Protein AF-A0A1A8S6G8-F1 (afdb_monomer)

Solvent-accessible surface area (backbone atoms only — not comparable to full-atom values): 4239 Å² total; per-residue (Å²): 106,67,72,58,43,61,73,39,92,55,23,83,66,45,51,62,56,50,54,50,30,49,77,70,65,41,62,78,39,67,45,54,51,32,38,54,54,14,49,51,30,44,76,72,66,38,53,74,61,12,51,57,35,37,54,52,25,65,71,64,63,70,100,44,70,72,66,57,50,59,65,76,75,108

Radius of gyratio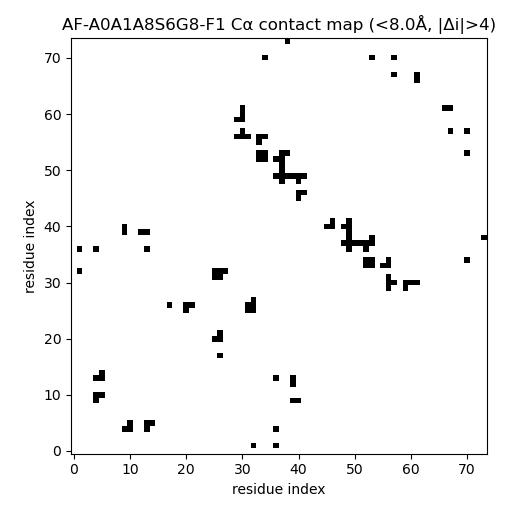n: 11.54 Å; Cα contacts (8 Å, |Δi|>4): 62; chains: 1; bounding box: 22×29×25 Å

Mean predicted aligned error: 5.66 Å

Foldseek 3Di:
DVVVCCVDPLVVVVVVVLVVCVVVVNNPPPLVVLLVSLVSCVVVVVPVVSVVSLVVSVVSDDPDPVSNVVSVVD

Secondary structure (DSSP, 8-state):
-HHHHHTSTTHHHHHHHHHHHHHTT-TT-HHHHHHHHHHHHHHTT-HHHHHHHHHHHHHH--S-HHHHHHHHT-

Sequence (74 aa):
MVEAAMKSPLRDTLEATYRQLQKMKLDKSPFVVVSIIGQELLTHSYYGASVVVLEAGLKIGTCSLKLRGSVFSA

Nearest PDB structures (foldseek):
  8ro0-assembly1_J  TM=5.203E-01  e=2.863E+00  Caenorhabditis elegans
  2xev-assembly1_A  TM=5.840E-01  e=7.538E+00  Xanthomonas campestris
  4aez-assembly1_C  TM=5.333E-01  e=7.538E+00  Schizosaccharomyces pombe

Organism: NCBI:txid451742

pLDDT: mean 84.08, std 12.98, range [49.56, 94.12]

Structure (mmCIF, N/CA/C/O backbone):
data_AF-A0A1A8S6G8-F1
#
_entry.id   AF-A0A1A8S6G8-F1
#
loop_
_atom_site.group_PDB
_atom_site.id
_atom_site.type_symbol
_atom_site.label_atom_id
_atom_site.label_alt_id
_atom_site.label_comp_id
_atom_site.label_asym_id
_atom_site.label_entity_id
_atom_site.label_seq_id
_atom_site.pdbx_PDB_ins_code
_atom_site.Cartn_x
_atom_site.Cartn_y
_atom_site.Cartn_z
_atom_site.occupancy
_atom_site.B_iso_or_equiv
_atom_site.auth_seq_id
_atom_site.auth_comp_id
_atom_site.auth_asym_id
_atom_site.auth_atom_id
_atom_site.pdbx_PDB_model_num
ATOM 1 N N . MET A 1 1 ? -8.963 1.068 -5.379 1.00 79.88 1 MET A N 1
ATOM 2 C CA . MET A 1 1 ? -7.506 0.995 -5.124 1.00 79.88 1 MET A CA 1
ATOM 3 C C . MET A 1 1 ? -7.145 -0.186 -4.229 1.00 79.88 1 MET A C 1
ATOM 5 O O . MET A 1 1 ? -6.454 -1.063 -4.716 1.00 79.88 1 MET A O 1
ATOM 9 N N . VAL A 1 2 ? -7.665 -0.286 -2.996 1.00 87.62 2 VAL A N 1
ATOM 10 C CA . VAL A 1 2 ? -7.439 -1.472 -2.134 1.00 87.62 2 VAL A CA 1
ATOM 11 C C . VAL A 1 2 ? -7.862 -2.763 -2.817 1.00 87.62 2 VAL A C 1
ATOM 13 O O . VAL A 1 2 ? -7.078 -3.693 -2.881 1.00 87.62 2 VAL A O 1
ATOM 16 N N . GLU A 1 3 ? -9.064 -2.808 -3.393 1.00 88.12 3 GLU A N 1
ATOM 17 C CA . GLU A 1 3 ? -9.545 -4.020 -4.065 1.00 88.12 3 GLU A CA 1
ATOM 18 C C . GLU A 1 3 ? -8.638 -4.452 -5.230 1.00 88.12 3 GLU A C 1
ATOM 20 O O . GLU A 1 3 ? -8.395 -5.638 -5.420 1.00 88.12 3 GLU A O 1
ATOM 25 N N . ALA A 1 4 ? -8.083 -3.488 -5.972 1.00 89.00 4 ALA A N 1
ATOM 26 C CA . ALA A 1 4 ? -7.130 -3.764 -7.043 1.00 89.00 4 ALA A CA 1
ATOM 27 C C . ALA A 1 4 ? -5.797 -4.288 -6.487 1.00 89.00 4 ALA A C 1
ATOM 29 O O . ALA A 1 4 ? -5.256 -5.252 -7.015 1.00 89.00 4 ALA A O 1
ATOM 30 N N . ALA A 1 5 ? -5.303 -3.705 -5.391 1.00 88.56 5 ALA A N 1
ATOM 31 C CA . ALA A 1 5 ? -4.087 -4.160 -4.724 1.00 88.56 5 ALA A CA 1
ATOM 32 C C . ALA A 1 5 ? -4.252 -5.558 -4.087 1.00 88.56 5 ALA A C 1
ATOM 34 O O . ALA A 1 5 ? -3.336 -6.366 -4.128 1.00 88.56 5 ALA A O 1
ATOM 35 N N . MET A 1 6 ? -5.447 -5.891 -3.588 1.00 90.12 6 MET A N 1
ATOM 36 C CA . MET A 1 6 ? -5.782 -7.225 -3.064 1.00 90.12 6 MET A CA 1
ATOM 37 C C . MET A 1 6 ? -5.944 -8.292 -4.154 1.00 90.12 6 MET A C 1
ATOM 39 O O . MET A 1 6 ? -5.964 -9.481 -3.850 1.00 90.12 6 MET A O 1
ATOM 43 N N . LYS A 1 7 ? -6.085 -7.887 -5.418 1.00 92.69 7 LYS A N 1
ATOM 44 C CA . LYS A 1 7 ? -6.136 -8.783 -6.584 1.00 92.69 7 LYS A CA 1
ATOM 45 C C . LYS A 1 7 ? -4.798 -8.846 -7.329 1.00 92.69 7 LYS A C 1
ATOM 47 O O . LYS A 1 7 ? -4.704 -9.552 -8.329 1.00 92.69 7 LYS A O 1
ATOM 52 N N . SER A 1 8 ? -3.788 -8.104 -6.877 1.00 90.88 8 SER A N 1
ATOM 53 C CA . SER A 1 8 ? -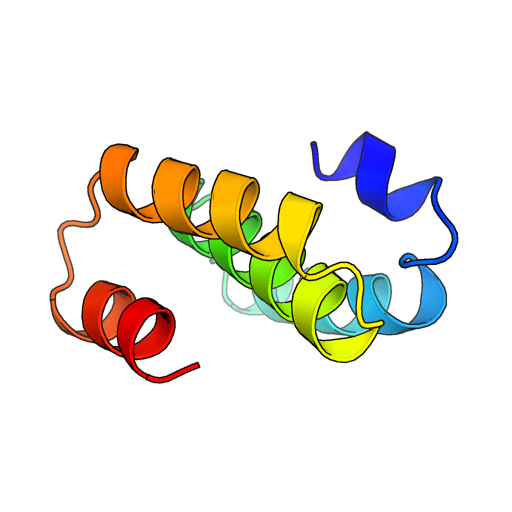2.465 -8.062 -7.495 1.00 90.88 8 SER A CA 1
ATOM 54 C C . SER A 1 8 ? -1.468 -8.951 -6.736 1.00 90.88 8 SER A C 1
ATOM 56 O O . SER A 1 8 ? -1.771 -9.416 -5.634 1.00 90.88 8 SER A O 1
ATOM 58 N N . PRO A 1 9 ? -0.251 -9.150 -7.274 1.00 89.62 9 PRO A N 1
ATOM 59 C CA . PRO A 1 9 ? 0.828 -9.848 -6.570 1.00 89.62 9 PRO A CA 1
ATOM 60 C C . PRO A 1 9 ? 1.236 -9.214 -5.228 1.00 89.62 9 PRO A C 1
ATOM 62 O O . PRO A 1 9 ? 1.927 -9.848 -4.444 1.00 89.62 9 PRO A O 1
ATOM 65 N N . LEU A 1 10 ? 0.802 -7.980 -4.935 1.00 89.19 10 LEU A N 1
ATOM 66 C CA . LEU A 1 10 ? 1.065 -7.317 -3.652 1.00 89.19 10 LEU A CA 1
ATOM 67 C C . LEU A 1 10 ? 0.226 -7.892 -2.504 1.00 89.19 10 LEU A C 1
ATOM 69 O O . LEU A 1 10 ? 0.497 -7.591 -1.345 1.00 89.19 10 LEU A O 1
ATOM 73 N N . ARG A 1 11 ? -0.818 -8.679 -2.800 1.00 92.06 11 ARG A N 1
ATOM 74 C CA . ARG A 1 11 ? -1.758 -9.190 -1.795 1.00 92.06 11 ARG A CA 1
ATOM 75 C C . ARG A 1 11 ? -1.050 -9.897 -0.639 1.00 92.06 11 ARG A C 1
ATOM 77 O O . ARG A 1 11 ? -1.428 -9.668 0.508 1.00 92.06 11 ARG A O 1
ATOM 84 N N . ASP A 1 12 ? -0.057 -10.736 -0.930 1.00 87.25 12 ASP A N 1
ATOM 85 C CA . ASP A 1 12 ? 0.566 -11.615 0.068 1.00 87.25 12 ASP A CA 1
ATOM 86 C C . ASP A 1 12 ? 1.205 -10.836 1.225 1.00 87.25 12 ASP A C 1
ATOM 88 O O . ASP A 1 12 ? 1.137 -11.257 2.380 1.00 87.25 12 ASP A O 1
ATOM 92 N N . THR A 1 13 ? 1.763 -9.662 0.938 1.00 87.12 13 THR A N 1
ATOM 93 C CA . THR A 1 13 ? 2.368 -8.773 1.936 1.00 87.12 13 THR A CA 1
ATOM 94 C C . THR A 1 13 ? 1.383 -7.708 2.430 1.00 87.12 13 THR A C 1
ATOM 96 O O . THR A 1 13 ? 1.320 -7.412 3.627 1.00 87.12 13 THR A O 1
ATOM 99 N N . LEU A 1 14 ? 0.527 -7.193 1.542 1.00 90.31 14 LEU A N 1
ATOM 100 C CA . LEU A 1 14 ? -0.432 -6.135 1.853 1.00 90.31 14 LEU A CA 1
ATOM 101 C C . LEU A 1 14 ? -1.572 -6.595 2.773 1.00 90.31 14 LEU A C 1
ATOM 103 O O . LEU A 1 14 ? -2.057 -5.806 3.590 1.00 90.31 14 LEU A O 1
ATOM 107 N N . GLU A 1 15 ? -2.034 -7.845 2.654 1.00 93.19 15 GLU A N 1
ATOM 108 C CA . GLU A 1 15 ? -3.219 -8.328 3.375 1.00 93.19 15 GLU A CA 1
ATOM 109 C C . GLU A 1 15 ? -3.019 -8.266 4.898 1.00 93.19 15 GLU A C 1
ATOM 111 O O . GLU A 1 15 ? -3.909 -7.816 5.628 1.00 93.19 15 GLU A O 1
ATOM 116 N N . ALA A 1 16 ? -1.833 -8.646 5.383 1.00 90.88 16 ALA A N 1
ATOM 117 C CA . ALA A 1 16 ? -1.495 -8.596 6.803 1.00 90.88 16 ALA A CA 1
ATOM 118 C C . ALA A 1 16 ? -1.510 -7.155 7.339 1.00 90.88 16 ALA A C 1
ATOM 120 O O . ALA A 1 16 ? -2.156 -6.875 8.356 1.00 90.88 16 ALA A O 1
ATOM 121 N N . THR A 1 17 ? -0.868 -6.234 6.618 1.00 90.69 17 THR A N 1
ATOM 122 C CA . THR A 1 17 ? -0.815 -4.807 6.961 1.00 90.69 17 THR A CA 1
ATOM 123 C C . THR A 1 17 ? -2.211 -4.186 6.944 1.00 90.69 17 THR A C 1
ATOM 125 O O . THR A 1 17 ? -2.610 -3.512 7.895 1.00 90.69 17 THR A O 1
ATOM 128 N N . TYR A 1 18 ? -3.018 -4.474 5.920 1.00 91.62 18 TYR A N 1
ATOM 129 C CA . TYR A 1 18 ? -4.378 -3.946 5.814 1.00 91.62 18 TYR A CA 1
ATOM 130 C C . TYR A 1 18 ? -5.287 -4.439 6.949 1.00 91.62 18 TYR A C 1
ATOM 132 O O . TYR A 1 18 ? -6.022 -3.645 7.541 1.00 91.62 18 TYR A O 1
ATOM 140 N N . ARG A 1 19 ? -5.195 -5.720 7.333 1.00 93.62 19 ARG A N 1
ATOM 141 C CA . ARG A 1 19 ? -5.924 -6.252 8.499 1.00 93.62 19 ARG A CA 1
ATOM 142 C C . ARG A 1 19 ? -5.514 -5.560 9.801 1.00 93.62 19 ARG A C 1
ATOM 144 O O . ARG A 1 19 ? -6.366 -5.322 10.658 1.00 93.62 19 ARG A O 1
ATOM 151 N N . GLN A 1 20 ? -4.233 -5.229 9.976 1.00 90.38 20 GLN A N 1
ATOM 152 C CA . GLN A 1 20 ? -3.784 -4.456 11.139 1.00 90.38 20 GLN A CA 1
ATOM 153 C C . GLN A 1 20 ? -4.371 -3.039 11.137 1.00 90.38 20 GLN A C 1
ATOM 155 O O . GLN A 1 20 ? -4.891 -2.599 12.164 1.00 90.38 20 GLN A O 1
ATOM 160 N N . LEU A 1 21 ? -4.396 -2.362 9.984 1.00 90.75 21 LEU A N 1
ATOM 161 C CA . LEU A 1 21 ? -5.037 -1.050 9.860 1.00 90.75 21 LEU A CA 1
ATOM 162 C C . LEU A 1 21 ? -6.523 -1.086 10.229 1.00 90.75 21 LEU A C 1
ATOM 164 O O . LEU A 1 21 ? -6.996 -0.175 10.908 1.00 90.75 21 LEU A O 1
ATOM 168 N N . GLN A 1 22 ? -7.249 -2.136 9.833 1.00 93.38 22 GLN A N 1
ATOM 169 C CA . GLN A 1 22 ? -8.659 -2.314 10.199 1.00 93.38 22 GLN A CA 1
ATOM 170 C C . GLN A 1 22 ? -8.845 -2.424 11.718 1.00 93.38 22 GLN A C 1
ATOM 172 O O . GLN A 1 22 ? -9.727 -1.776 12.280 1.00 93.38 22 GLN A O 1
ATOM 177 N N . LYS A 1 23 ? -7.977 -3.175 12.412 1.00 94.12 23 LYS A N 1
ATOM 178 C CA . LYS A 1 23 ? -8.002 -3.269 13.886 1.00 94.12 23 LYS A CA 1
ATOM 179 C C . LYS A 1 23 ? -7.757 -1.914 14.555 1.00 94.12 23 LYS A C 1
ATOM 181 O O . LYS A 1 23 ? -8.357 -1.622 15.585 1.00 94.12 23 LYS A O 1
ATOM 186 N N . MET A 1 24 ? -6.914 -1.080 13.950 1.00 92.19 24 MET A N 1
ATOM 187 C CA . MET A 1 24 ? -6.612 0.277 14.418 1.00 92.19 24 MET A CA 1
ATOM 188 C C . MET A 1 24 ? -7.619 1.333 13.933 1.00 92.19 24 MET A C 1
ATOM 190 O O . MET A 1 24 ? -7.468 2.506 14.268 1.00 92.19 24 MET A O 1
ATOM 194 N N . LYS A 1 25 ? -8.637 0.942 13.150 1.00 89.25 25 LYS A N 1
ATOM 195 C CA . LYS A 1 25 ? -9.612 1.836 12.497 1.00 89.25 25 LYS A CA 1
ATOM 196 C C . LYS A 1 25 ? -8.975 2.893 11.585 1.00 89.25 25 LYS A C 1
ATOM 198 O O . LYS A 1 25 ? -9.530 3.972 11.382 1.00 89.25 25 LYS A O 1
ATOM 203 N N . LEU A 1 26 ? -7.806 2.587 11.027 1.00 87.81 26 LEU A N 1
ATOM 204 C CA . LEU A 1 26 ? -7.091 3.453 10.089 1.00 87.81 26 LEU A CA 1
ATOM 205 C C . LEU A 1 26 ? -7.408 3.125 8.622 1.00 87.81 26 LEU A C 1
ATOM 207 O O . LEU A 1 26 ? -7.080 3.917 7.742 1.00 87.81 26 LEU A O 1
ATOM 211 N N . ASP A 1 27 ? -8.099 2.012 8.351 1.00 88.94 27 ASP A N 1
ATOM 212 C CA . ASP A 1 27 ? -8.517 1.576 7.007 1.00 88.94 27 ASP A CA 1
ATOM 213 C C . ASP A 1 27 ? -9.495 2.541 6.317 1.00 88.94 27 ASP A C 1
ATOM 215 O O . ASP A 1 27 ? -9.677 2.477 5.102 1.00 88.94 2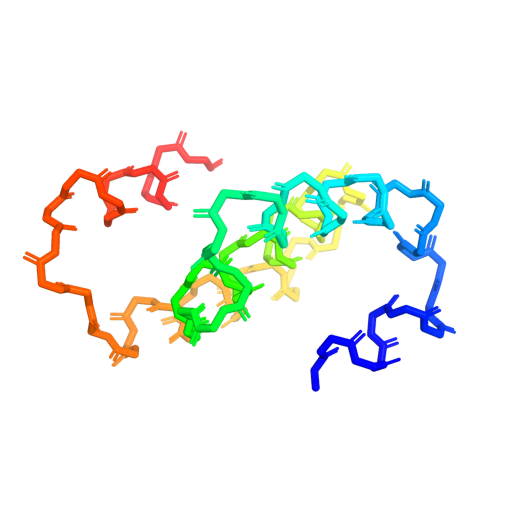7 ASP A O 1
ATOM 219 N N . LYS A 1 28 ? -10.133 3.432 7.085 1.00 89.50 28 LYS A N 1
ATOM 220 C CA . LYS A 1 28 ? -11.034 4.472 6.567 1.00 89.50 28 LYS A CA 1
ATOM 221 C C . LYS A 1 28 ? -10.317 5.748 6.158 1.00 89.50 28 LYS A C 1
ATOM 223 O O . LYS A 1 28 ? -10.916 6.557 5.460 1.00 89.50 28 LYS A O 1
ATOM 228 N N . SER A 1 29 ? -9.067 5.939 6.580 1.00 89.62 29 SER A N 1
ATOM 229 C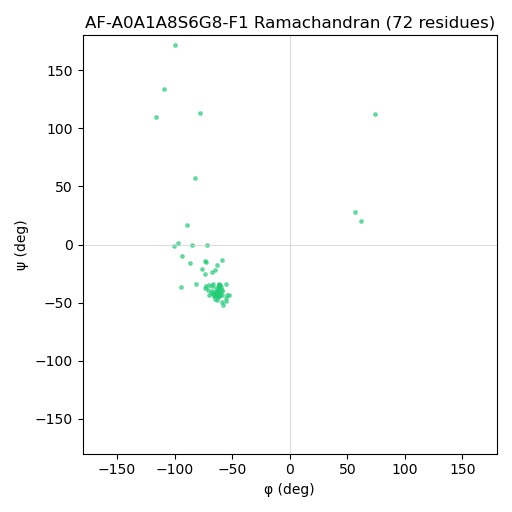 CA . SER A 1 29 ? -8.279 7.106 6.194 1.00 89.62 29 SER A CA 1
ATOM 230 C C . SER A 1 29 ? -7.741 6.911 4.776 1.00 89.62 29 SER A C 1
ATOM 232 O O . SER A 1 29 ? -6.870 6.057 4.576 1.00 89.62 29 SER A O 1
ATOM 234 N N . PRO A 1 30 ? -8.191 7.703 3.782 1.00 88.75 30 PRO A N 1
ATOM 235 C CA . PRO A 1 30 ? -7.711 7.556 2.412 1.00 88.75 30 PRO A CA 1
ATOM 236 C C . PRO A 1 30 ? -6.204 7.811 2.319 1.00 88.75 30 PRO A C 1
ATOM 238 O O . PRO A 1 30 ? -5.513 7.111 1.587 1.00 88.75 30 PRO A O 1
ATOM 241 N N . PHE A 1 31 ? -5.681 8.742 3.129 1.00 89.06 31 PHE A N 1
ATOM 242 C CA . PHE A 1 31 ? -4.246 8.999 3.236 1.00 89.06 31 PHE A CA 1
ATOM 243 C C . PHE A 1 31 ? -3.474 7.749 3.669 1.00 89.06 31 PHE A C 1
ATOM 245 O O . PHE A 1 31 ? -2.485 7.391 3.034 1.00 89.06 31 PHE A O 1
ATOM 252 N N . VAL A 1 32 ? -3.923 7.073 4.734 1.00 89.44 32 VAL A N 1
ATOM 253 C CA . VAL A 1 32 ? -3.226 5.889 5.262 1.00 89.44 32 VAL A CA 1
ATOM 254 C C . VAL A 1 32 ? -3.252 4.765 4.234 1.00 89.44 32 VAL A C 1
ATOM 256 O O . VAL A 1 32 ? -2.217 4.184 3.932 1.00 89.44 32 VAL A O 1
ATOM 259 N N . VAL A 1 33 ? -4.417 4.500 3.650 1.00 91.12 33 VAL A N 1
ATOM 260 C CA . VAL A 1 33 ? -4.588 3.441 2.653 1.00 91.12 33 VAL A CA 1
ATOM 261 C C . VAL A 1 33 ? -3.714 3.670 1.414 1.00 91.12 33 VAL A C 1
ATOM 263 O O . VAL A 1 33 ? -3.082 2.735 0.928 1.00 91.12 33 VAL A O 1
ATOM 266 N N . VAL A 1 34 ? -3.655 4.906 0.912 1.00 91.75 34 VAL A N 1
ATOM 267 C CA . VAL A 1 34 ? -2.790 5.278 -0.217 1.00 91.75 34 VAL A CA 1
ATOM 268 C C . VAL A 1 34 ? -1.316 5.157 0.149 1.00 91.75 34 VAL A C 1
ATOM 270 O O . VAL A 1 34 ? -0.548 4.586 -0.621 1.00 91.75 34 VAL A O 1
ATOM 273 N N . SER A 1 35 ? -0.936 5.615 1.342 1.00 91.00 35 SER A N 1
ATOM 274 C CA . SER A 1 35 ? 0.452 5.563 1.808 1.00 91.00 35 SER A CA 1
ATOM 275 C C . SER A 1 35 ? 0.966 4.131 1.915 1.00 91.00 35 SER A C 1
ATOM 277 O O . SER A 1 35 ? 2.056 3.857 1.424 1.00 91.00 35 SER A O 1
ATOM 279 N N . ILE A 1 36 ? 0.180 3.200 2.475 1.00 92.25 36 ILE A N 1
ATOM 280 C CA . ILE A 1 36 ? 0.641 1.809 2.587 1.00 92.25 36 ILE A CA 1
ATOM 281 C C . ILE A 1 36 ? 0.780 1.131 1.225 1.00 92.25 36 ILE A C 1
ATOM 283 O O . ILE A 1 36 ? 1.704 0.359 1.027 1.00 92.25 36 ILE A O 1
ATOM 287 N N . ILE A 1 37 ? -0.098 1.439 0.264 1.00 93.00 37 ILE A N 1
ATOM 288 C CA . ILE A 1 37 ? -0.018 0.854 -1.079 1.00 93.00 37 ILE A CA 1
ATOM 289 C C . ILE A 1 37 ? 1.190 1.429 -1.824 1.00 93.00 37 ILE A C 1
ATOM 291 O O . ILE A 1 37 ? 1.891 0.689 -2.507 1.00 93.00 37 ILE A O 1
ATOM 295 N N . GLY A 1 38 ? 1.469 2.724 -1.659 1.00 93.06 38 GLY A N 1
ATOM 296 C CA . GLY A 1 38 ? 2.676 3.352 -2.193 1.00 93.06 38 GLY A CA 1
ATOM 297 C C . GLY A 1 38 ? 3.959 2.765 -1.598 1.00 93.06 38 GLY A C 1
ATOM 298 O O . GLY A 1 38 ? 4.900 2.489 -2.336 1.00 93.06 38 GLY A O 1
ATOM 299 N N . GLN A 1 39 ? 3.978 2.509 -0.288 1.00 91.06 39 GLN A N 1
ATOM 300 C CA . GLN A 1 39 ? 5.103 1.858 0.392 1.00 91.06 39 GLN A CA 1
ATOM 301 C C . GLN A 1 39 ? 5.281 0.404 -0.055 1.00 91.06 39 GLN A C 1
ATOM 303 O O . GLN A 1 39 ? 6.398 -0.009 -0.337 1.00 91.06 39 GLN A O 1
ATOM 308 N N . GLU A 1 40 ? 4.194 -0.350 -0.210 1.00 91.69 40 GLU A N 1
ATOM 309 C CA . GLU A 1 40 ? 4.254 -1.728 -0.700 1.00 91.69 40 GLU A CA 1
ATOM 310 C C . GLU A 1 40 ? 4.827 -1.787 -2.124 1.00 91.69 40 GLU A C 1
ATOM 312 O O . GLU A 1 40 ? 5.717 -2.578 -2.423 1.00 91.69 40 GLU A O 1
ATOM 317 N N . LEU A 1 41 ? 4.391 -0.876 -2.999 1.00 92.12 41 LEU A N 1
ATOM 318 C CA . LEU A 1 41 ? 4.967 -0.731 -4.336 1.00 92.12 41 LEU A CA 1
ATOM 319 C C . LEU A 1 41 ? 6.469 -0.421 -4.284 1.00 92.12 41 LEU A C 1
ATOM 321 O O . LEU A 1 41 ? 7.225 -0.960 -5.090 1.00 92.12 41 LEU A O 1
ATOM 325 N N . LEU A 1 42 ? 6.906 0.416 -3.339 1.00 91.75 42 LEU A N 1
ATOM 326 C CA . LEU A 1 42 ? 8.317 0.753 -3.155 1.00 91.75 42 LEU A CA 1
ATOM 327 C C . LEU A 1 42 ? 9.139 -0.466 -2.706 1.00 91.75 42 LEU A C 1
ATOM 329 O O . LEU A 1 42 ? 10.205 -0.716 -3.266 1.00 91.75 42 LEU A O 1
ATOM 333 N N . THR A 1 43 ? 8.628 -1.249 -1.752 1.00 90.50 43 THR A N 1
ATOM 334 C CA . THR A 1 43 ? 9.269 -2.482 -1.260 1.00 90.50 43 THR A CA 1
ATOM 335 C C . THR A 1 43 ? 9.436 -3.530 -2.359 1.00 90.50 43 THR A C 1
ATOM 337 O O . THR A 1 43 ? 10.449 -4.224 -2.389 1.00 90.50 43 THR A O 1
ATOM 340 N N . HIS A 1 44 ? 8.491 -3.608 -3.297 1.00 90.56 44 HIS A N 1
ATOM 341 C CA . HIS A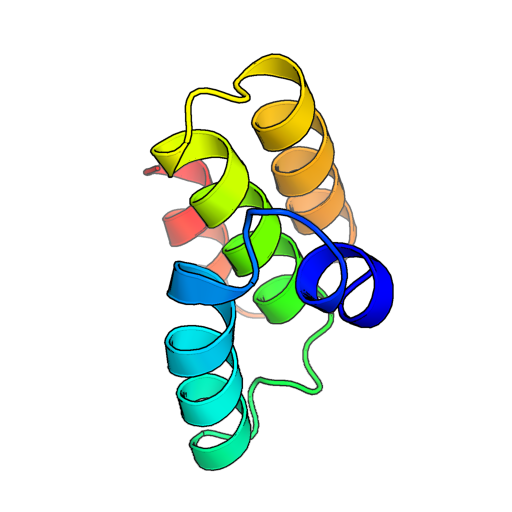 1 44 ? 8.553 -4.505 -4.459 1.00 90.56 44 HIS A CA 1
ATOM 342 C C . HIS A 1 44 ? 9.256 -3.882 -5.684 1.00 90.56 44 HIS A C 1
ATOM 344 O O . HIS A 1 44 ? 9.110 -4.375 -6.800 1.00 90.56 44 HIS A O 1
ATOM 350 N N . SER A 1 45 ? 10.017 -2.796 -5.501 1.00 92.81 45 SER A N 1
ATOM 351 C CA . SER A 1 45 ? 10.796 -2.115 -6.552 1.00 92.81 45 SER A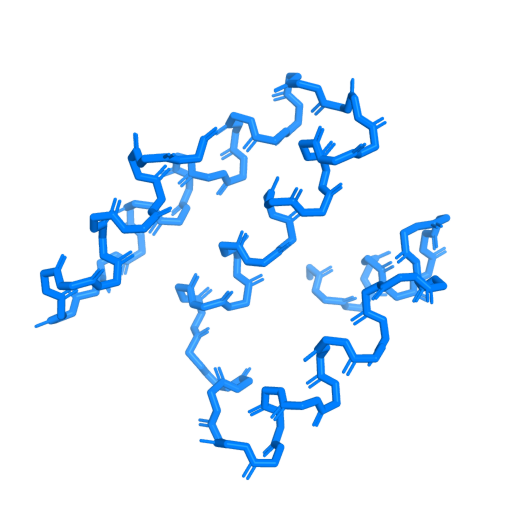 CA 1
ATOM 352 C C . SER A 1 45 ? 9.976 -1.523 -7.713 1.00 92.81 45 SER A C 1
ATOM 354 O O . SER A 1 45 ? 10.527 -1.192 -8.765 1.00 92.81 45 SER A O 1
ATOM 356 N N . TYR A 1 46 ? 8.673 -1.290 -7.531 1.00 92.44 46 TYR A N 1
ATOM 357 C CA . TYR A 1 46 ? 7.830 -0.567 -8.491 1.00 92.44 46 TYR A CA 1
ATOM 358 C C . TYR A 1 46 ? 7.974 0.957 -8.333 1.00 92.44 46 TYR A C 1
ATOM 360 O O . TYR A 1 46 ? 6.987 1.663 -8.122 1.00 92.44 46 TYR A O 1
ATOM 368 N N . TYR A 1 47 ? 9.199 1.478 -8.456 1.00 91.88 47 TYR A N 1
ATOM 369 C CA . TYR A 1 47 ? 9.547 2.870 -8.123 1.00 91.88 47 TYR A CA 1
ATOM 370 C C . TYR A 1 47 ? 8.682 3.927 -8.829 1.00 91.88 47 TYR A C 1
ATOM 372 O O . TYR A 1 47 ? 8.227 4.883 -8.211 1.00 91.88 47 TYR A O 1
ATOM 380 N N . GLY A 1 48 ? 8.408 3.756 -10.126 1.00 93.31 48 GLY A N 1
ATOM 381 C CA . GLY A 1 48 ? 7.580 4.714 -10.867 1.00 93.31 48 GLY A CA 1
ATOM 382 C C . GLY A 1 48 ? 6.139 4.769 -10.349 1.00 93.31 48 GLY A C 1
ATOM 383 O O . GLY A 1 48 ? 5.566 5.845 -10.200 1.00 93.31 48 GLY A O 1
ATOM 384 N N . ALA A 1 49 ? 5.563 3.609 -10.025 1.00 92.06 49 ALA A N 1
ATOM 385 C CA . ALA A 1 49 ? 4.213 3.530 -9.480 1.00 92.06 49 ALA A CA 1
ATOM 386 C C . ALA A 1 49 ? 4.161 3.997 -8.018 1.00 92.06 49 ALA A C 1
ATOM 388 O O . ALA A 1 49 ? 3.202 4.666 -7.633 1.00 92.06 49 ALA A O 1
ATOM 389 N N . SER A 1 50 ? 5.182 3.684 -7.212 1.00 91.31 50 SER A N 1
ATOM 390 C CA . SER A 1 50 ? 5.240 4.097 -5.809 1.00 91.31 50 SER A CA 1
ATOM 391 C C . SER A 1 50 ? 5.290 5.615 -5.674 1.00 91.31 50 SER A C 1
ATOM 393 O O . SER A 1 50 ? 4.507 6.165 -4.904 1.00 91.31 50 SER A O 1
ATOM 395 N N . VAL A 1 51 ? 6.108 6.301 -6.481 1.00 92.06 51 VAL A N 1
ATOM 396 C CA . VAL A 1 51 ? 6.185 7.772 -6.492 1.00 92.06 51 VAL A CA 1
ATOM 397 C C . VAL A 1 51 ? 4.816 8.380 -6.792 1.00 92.06 51 VAL A C 1
ATOM 399 O O . VAL A 1 51 ? 4.316 9.170 -5.996 1.00 92.06 51 VAL A O 1
ATOM 402 N N . VAL A 1 52 ? 4.154 7.945 -7.869 1.00 93.69 52 VAL A N 1
ATOM 403 C CA . VAL A 1 52 ? 2.833 8.473 -8.256 1.00 93.69 52 VAL A CA 1
ATOM 404 C C . VAL A 1 52 ? 1.796 8.279 -7.143 1.00 93.69 52 VAL A C 1
ATOM 406 O O . VAL A 1 52 ? 1.016 9.187 -6.843 1.00 93.69 52 VAL A O 1
ATOM 409 N N . VAL A 1 53 ? 1.778 7.103 -6.511 1.00 91.56 53 VAL A N 1
ATOM 410 C CA . VAL A 1 53 ? 0.819 6.781 -5.444 1.00 91.56 53 VAL A CA 1
ATOM 411 C C . VAL A 1 53 ? 1.113 7.578 -4.168 1.00 91.56 53 VAL A C 1
ATOM 413 O O . VAL A 1 53 ? 0.187 8.128 -3.570 1.00 91.56 53 VAL A O 1
ATOM 416 N N . LEU A 1 54 ? 2.378 7.702 -3.762 1.00 89.88 54 LEU A N 1
ATOM 417 C CA . LEU A 1 54 ? 2.773 8.463 -2.570 1.00 89.88 54 LEU A CA 1
ATOM 418 C C . LEU A 1 54 ? 2.524 9.968 -2.750 1.00 89.88 54 LEU A C 1
ATOM 420 O O . LEU A 1 54 ? 1.986 10.615 -1.848 1.00 89.88 54 LEU A O 1
ATOM 424 N N . GLU A 1 55 ? 2.801 10.516 -3.934 1.00 89.88 55 GLU A N 1
ATOM 425 C CA . GLU A 1 55 ? 2.467 11.902 -4.278 1.00 89.88 55 GLU A CA 1
ATOM 426 C C . GLU A 1 55 ? 0.956 12.159 -4.251 1.00 89.88 55 GLU A C 1
ATOM 428 O O . GLU A 1 55 ? 0.506 13.201 -3.762 1.00 89.88 55 GLU A O 1
ATOM 433 N N . ALA A 1 56 ? 0.147 11.212 -4.737 1.00 88.56 56 ALA A N 1
ATOM 434 C CA . ALA A 1 56 ? -1.306 11.291 -4.610 1.00 88.56 56 ALA A CA 1
ATOM 435 C C . ALA A 1 56 ? -1.738 11.286 -3.133 1.00 88.56 56 ALA A C 1
ATOM 437 O O . ALA A 1 56 ? -2.622 12.054 -2.750 1.00 88.56 56 ALA A O 1
ATOM 438 N N . GLY A 1 57 ? -1.066 10.498 -2.287 1.00 87.12 57 GLY A N 1
ATOM 439 C CA . GLY A 1 57 ? -1.249 10.506 -0.835 1.00 87.12 57 GLY A CA 1
ATOM 440 C C . GLY A 1 57 ? -1.045 11.894 -0.228 1.00 87.12 57 GLY A C 1
ATOM 441 O O . GLY A 1 57 ? -1.889 12.371 0.529 1.00 87.12 57 GLY A O 1
ATOM 442 N N . LEU A 1 58 ? 0.017 12.601 -0.617 1.00 82.94 58 LEU A N 1
ATOM 443 C CA . LEU A 1 58 ? 0.287 13.962 -0.136 1.00 82.94 58 LEU A CA 1
ATOM 444 C C . LEU A 1 58 ? -0.823 14.961 -0.510 1.00 82.94 58 LEU A C 1
ATOM 446 O O . LEU A 1 58 ? -1.132 15.852 0.287 1.00 82.94 58 LEU A O 1
ATOM 450 N N . LYS A 1 59 ? -1.454 14.787 -1.679 1.00 84.75 59 LYS A N 1
ATOM 451 C CA . LYS A 1 59 ? -2.551 15.642 -2.174 1.00 84.75 59 LYS A CA 1
ATOM 452 C C . LYS A 1 59 ? -3.883 15.411 -1.4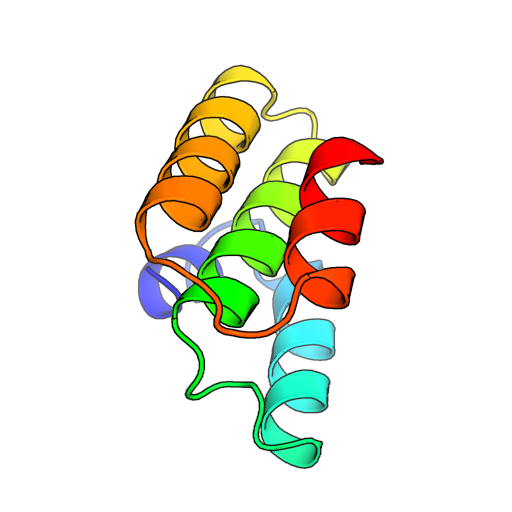57 1.00 84.75 59 LYS A C 1
ATOM 454 O O . LYS A 1 59 ? -4.692 16.330 -1.402 1.00 84.75 59 LYS A O 1
ATOM 459 N N . ILE A 1 60 ? -4.106 14.226 -0.881 1.00 81.69 60 ILE A N 1
ATOM 460 C CA . ILE A 1 60 ? -5.346 13.889 -0.154 1.00 81.69 60 ILE A CA 1
ATOM 461 C C . ILE A 1 60 ? -5.528 14.747 1.107 1.00 81.69 60 ILE A C 1
ATOM 463 O O . ILE A 1 60 ? -6.655 14.930 1.555 1.00 81.69 60 ILE A O 1
ATOM 467 N N . GLY A 1 61 ? -4.446 15.324 1.643 1.00 62.75 61 GLY A N 1
ATOM 468 C CA . GLY A 1 61 ? -4.501 16.186 2.819 1.00 62.75 61 GLY A CA 1
ATOM 469 C C . GLY A 1 61 ? -4.734 15.379 4.097 1.00 62.75 61 GLY A C 1
ATOM 470 O O . GLY A 1 61 ? -5.788 14.799 4.328 1.00 62.75 61 GLY A O 1
ATOM 471 N N . THR A 1 62 ? -3.731 15.345 4.968 1.00 62.59 62 THR A N 1
ATOM 472 C CA . THR A 1 62 ? -3.853 14.801 6.326 1.00 62.59 62 THR A CA 1
ATOM 473 C C . THR A 1 62 ? -3.791 15.964 7.312 1.00 62.59 62 THR A C 1
ATOM 475 O O . THR A 1 62 ? -2.901 16.809 7.209 1.00 62.59 62 THR A O 1
ATOM 478 N N . CYS A 1 63 ? -4.701 15.994 8.292 1.00 56.50 63 CYS A N 1
ATOM 479 C CA . CYS A 1 63 ? -4.652 16.942 9.413 1.00 56.50 63 CYS A CA 1
ATOM 480 C C . CYS A 1 63 ? -3.521 16.630 10.417 1.00 56.50 63 CYS A C 1
ATOM 482 O O . CYS A 1 63 ? -3.368 17.330 11.411 1.00 56.50 63 CYS A O 1
ATOM 484 N N . SER A 1 64 ? -2.733 15.575 10.188 1.00 56.25 64 SER A N 1
ATOM 485 C CA . SER A 1 64 ? -1.650 15.139 11.068 1.00 56.25 64 SER A CA 1
ATOM 486 C C . SER A 1 64 ? -0.297 15.261 10.364 1.00 56.25 64 SER A C 1
ATOM 488 O O . SER A 1 64 ? 0.019 14.488 9.453 1.00 56.25 64 SER A O 1
ATOM 490 N N . LEU A 1 65 ? 0.529 16.218 10.814 1.00 54.09 65 LEU A N 1
ATOM 491 C CA . LEU A 1 65 ? 1.903 16.424 10.325 1.00 54.09 65 LEU A CA 1
ATOM 492 C C . LEU A 1 65 ? 2.764 15.155 10.434 1.00 54.09 65 LEU A C 1
ATOM 494 O O . LEU A 1 65 ? 3.605 14.901 9.575 1.00 54.09 65 LEU A O 1
ATOM 498 N N . LYS A 1 66 ? 2.530 14.339 11.468 1.00 57.44 66 LYS A N 1
ATOM 499 C CA . LYS A 1 66 ? 3.310 13.130 11.765 1.00 57.44 66 LYS A CA 1
ATOM 500 C C . LYS A 1 66 ? 3.173 12.069 10.666 1.00 57.44 66 LYS A C 1
ATOM 502 O O . LYS A 1 66 ? 4.150 11.437 10.293 1.00 57.44 66 LYS A O 1
ATOM 507 N N . LEU A 1 67 ? 1.970 11.941 10.105 1.00 58.38 67 LEU A N 1
ATOM 508 C CA . LEU A 1 67 ? 1.662 11.024 9.006 1.00 58.38 67 LEU A CA 1
ATOM 509 C C . LEU A 1 67 ? 2.254 11.499 7.671 1.00 58.38 67 LEU A C 1
ATOM 511 O O . LEU A 1 67 ? 2.732 10.683 6.890 1.00 58.38 67 LEU A O 1
ATOM 515 N N . ARG A 1 68 ? 2.288 12.818 7.435 1.00 58.78 68 ARG A N 1
ATOM 516 C CA . ARG A 1 68 ? 2.950 13.404 6.259 1.00 58.78 68 ARG A CA 1
ATOM 517 C C . ARG A 1 68 ? 4.464 13.144 6.286 1.00 58.78 68 ARG A C 1
ATOM 519 O O . ARG A 1 68 ? 5.030 12.796 5.258 1.00 58.7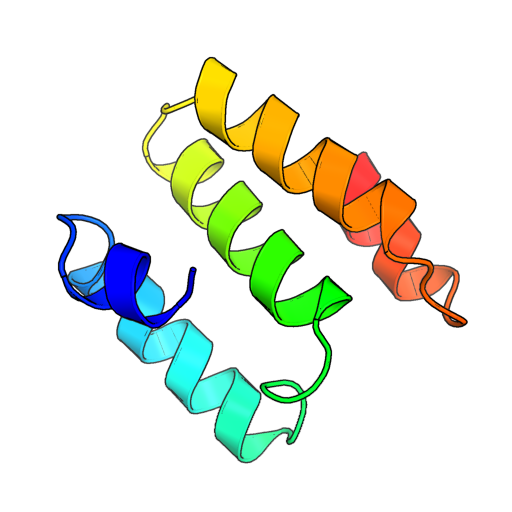8 68 ARG A O 1
ATOM 526 N N . GLY A 1 69 ? 5.101 13.259 7.455 1.00 58.62 69 GLY A N 1
ATOM 527 C CA . GLY A 1 69 ? 6.538 12.999 7.623 1.00 58.62 69 GLY A CA 1
ATOM 528 C C . GLY A 1 69 ? 6.957 11.559 7.300 1.00 58.62 69 GLY A C 1
ATOM 529 O O . GLY A 1 69 ? 8.012 11.355 6.710 1.00 58.62 69 GLY A O 1
ATOM 530 N N . SER A 1 70 ? 6.115 10.565 7.601 1.00 63.41 70 SER A N 1
ATOM 531 C CA . SER A 1 70 ? 6.394 9.155 7.279 1.00 63.41 70 SER A CA 1
ATOM 532 C C . SER A 1 70 ? 6.398 8.843 5.780 1.00 63.41 70 SER A C 1
ATOM 534 O O . SER A 1 70 ? 7.024 7.870 5.381 1.00 63.41 70 SER A O 1
ATOM 536 N N . VAL A 1 71 ? 5.718 9.646 4.954 1.00 60.00 71 VAL A N 1
ATOM 537 C CA . VAL A 1 71 ? 5.738 9.498 3.487 1.00 60.00 71 VAL A CA 1
ATOM 538 C C . VAL A 1 71 ? 6.983 10.140 2.874 1.00 60.00 71 VAL A C 1
ATOM 540 O O . VAL A 1 71 ? 7.514 9.611 1.912 1.00 60.00 71 VAL A O 1
ATOM 543 N N . PHE A 1 72 ? 7.477 11.247 3.437 1.00 56.84 72 PHE A N 1
ATOM 544 C CA . PHE A 1 72 ? 8.704 11.901 2.957 1.00 56.84 72 PHE A CA 1
ATOM 545 C C . PHE A 1 72 ? 9.998 11.185 3.369 1.00 56.84 72 PHE A C 1
ATOM 547 O O . PHE A 1 72 ? 11.040 11.439 2.775 1.00 56.84 72 PHE A O 1
ATOM 554 N N . SER A 1 73 ? 9.950 10.354 4.412 1.00 55.41 73 SER A N 1
ATOM 555 C CA . SER A 1 73 ? 11.121 9.657 4.960 1.00 55.41 73 SER A CA 1
ATOM 556 C C . SER A 1 73 ? 11.281 8.214 4.456 1.00 55.41 73 SER A C 1
ATOM 558 O O . SER A 1 73 ? 12.193 7.531 4.926 1.00 55.41 73 SER A O 1
ATOM 560 N N 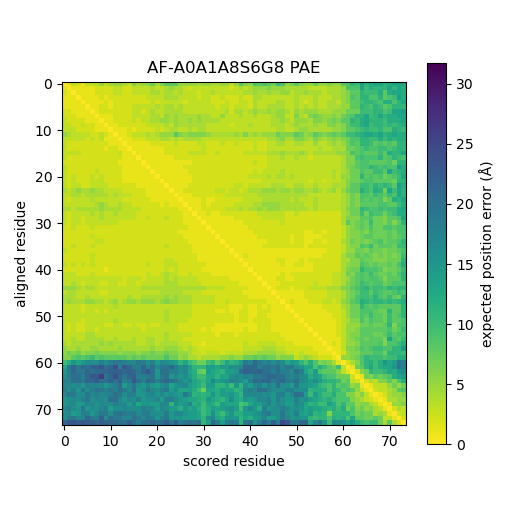. ALA A 1 74 ? 10.385 7.748 3.580 1.00 49.56 74 ALA A N 1
ATOM 561 C CA . ALA A 1 74 ? 10.422 6.436 2.933 1.00 49.56 74 ALA A CA 1
ATOM 562 C C . ALA A 1 74 ? 10.926 6.586 1.494 1.00 49.56 74 ALA A C 1
ATOM 564 O O . ALA A 1 74 ? 11.778 5.766 1.093 1.00 49.56 74 ALA A O 1
#